Protein AF-A0A1H7FFC5-F1 (afdb_monomer)

Nearest PDB structures (foldseek):
  7dih-assembly2_B  TM=2.975E-01  e=8.188E+00  Aquifex aeolicus VF5
  8hvj-assembly1_B-2  TM=2.602E-01  e=7.047E+00  Escherichia coli K-12

Sequence (141 aa):
MVGSLLTAYPLKFIKMKALEKLTDMDKAKLLHDLFPNEIKPLLDYISRYCEDLKFNPDKHSKGWSNRAIMTFEYWQGLGEQVEETITLHYMGLLKFSGTFSAELFYGIKGAFVIQCLLRWARTECKNKKFKLAIALLYLEN

Secondary structure (DSSP, 8-state):
---------------PPPGGG--HHHHHHHHHHH-HHHHHHHHHHHHHHHHHHHH-HHHHHTT--TT-SS-HHHHHHHHHHHHHHHHHHHHHHHH-HHHHHHHHHSHHHHHHHHHHHHHHHHHT---HHHHHHHHHHHT--

Radius of gyration: 18.47 Å; Cα contacts (8 Å, |Δi|>4): 102; chains: 1; bounding box: 37×29×74 Å

Solvent-accessible surface area (backbone atoms only — not comparable to full-atom values): 8366 Å² total; per-residue (Å²): 136,85,81,80,81,80,77,78,72,81,80,76,82,75,81,76,72,57,79,94,71,54,48,67,35,53,48,45,23,50,51,35,72,76,38,54,83,54,43,56,62,48,52,58,48,46,44,54,50,32,50,48,50,71,77,39,44,70,74,64,51,76,73,62,56,95,82,49,96,62,56,66,68,60,54,51,51,42,34,53,53,50,40,51,50,45,70,76,38,41,72,47,44,57,73,32,35,67,49,34,11,60,74,47,32,48,70,74,48,18,59,56,48,49,52,48,51,56,48,40,48,73,75,68,58,80,56,64,67,60,41,49,53,48,40,69,73,68,68,75,121

Structure (mmCIF, N/CA/C/O backbone):
data_AF-A0A1H7FFC5-F1
#
_entry.id   AF-A0A1H7FFC5-F1
#
loop_
_atom_site.group_PDB
_atom_site.id
_atom_site.type_symbol
_atom_site.label_atom_id
_atom_site.label_alt_id
_atom_site.label_comp_id
_atom_site.label_asym_id
_atom_site.label_entity_id
_atom_site.label_seq_id
_atom_site.pdbx_PDB_ins_code
_atom_site.Cartn_x
_atom_site.Cartn_y
_atom_site.Cartn_z
_atom_site.occupancy
_atom_site.B_iso_or_equiv
_atom_site.auth_seq_id
_atom_site.auth_comp_id
_atom_site.auth_asym_id
_atom_site.auth_atom_id
_atom_site.pdbx_PDB_model_num
ATOM 1 N N . MET A 1 1 ? -21.684 12.538 50.527 1.00 37.16 1 MET A N 1
ATOM 2 C CA . MET A 1 1 ? -22.329 12.215 49.237 1.00 37.16 1 MET A CA 1
ATOM 3 C C . MET A 1 1 ? -21.464 12.790 48.134 1.00 37.16 1 MET A C 1
ATOM 5 O O . MET A 1 1 ? -21.327 14.002 48.058 1.00 37.16 1 MET A O 1
ATOM 9 N N . VAL A 1 2 ? -20.783 11.924 47.386 1.00 38.91 2 VAL A N 1
ATOM 10 C CA . VAL A 1 2 ? -19.803 12.299 46.358 1.00 38.91 2 VAL A CA 1
ATOM 11 C C . VAL A 1 2 ? -20.553 12.514 45.045 1.00 38.91 2 VAL A C 1
ATOM 13 O O . VAL A 1 2 ? -21.148 11.577 44.522 1.00 38.91 2 VAL A O 1
ATOM 16 N N . GLY A 1 3 ? -20.566 13.751 44.548 1.00 41.44 3 GLY A N 1
ATOM 17 C CA . GLY A 1 3 ? -21.096 14.080 43.226 1.00 41.44 3 GLY A CA 1
ATOM 18 C C . GLY A 1 3 ? -20.175 13.517 42.148 1.00 41.44 3 GLY A C 1
ATOM 19 O O . GLY A 1 3 ? -18.998 13.871 42.093 1.00 41.44 3 GLY A O 1
ATOM 20 N N . SER A 1 4 ? -20.692 12.604 41.326 1.00 46.75 4 SER A N 1
ATOM 21 C CA . SER A 1 4 ? -19.922 11.981 40.253 1.00 46.75 4 SER A CA 1
ATOM 22 C C . SER A 1 4 ? -19.618 12.997 39.155 1.00 46.75 4 SER A C 1
ATOM 24 O O . SER A 1 4 ? -20.526 13.565 38.546 1.00 46.75 4 SER A O 1
ATOM 26 N N . LEU A 1 5 ? -18.329 13.177 38.886 1.00 45.66 5 LEU A N 1
ATOM 27 C CA . LEU A 1 5 ? -17.795 13.881 37.729 1.00 45.66 5 LEU A CA 1
ATOM 28 C C . LEU A 1 5 ? -18.285 13.199 36.443 1.00 45.66 5 LEU A C 1
ATOM 30 O O . LEU A 1 5 ? -17.797 12.135 36.069 1.00 45.66 5 LEU A O 1
ATOM 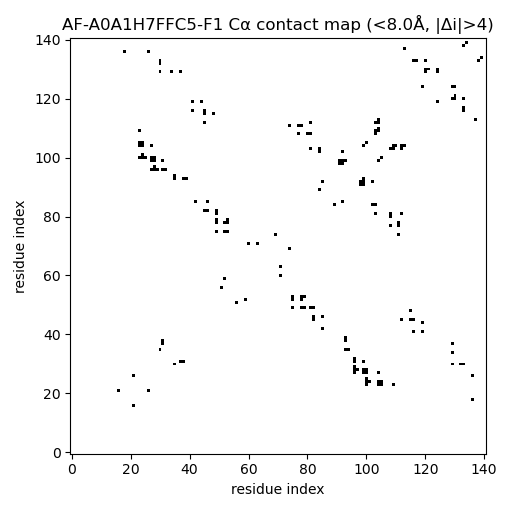34 N N . LEU A 1 6 ? -19.235 13.826 35.752 1.00 47.25 6 LEU A N 1
ATOM 35 C CA . LEU A 1 6 ? -19.487 13.563 34.339 1.00 47.25 6 LEU A CA 1
ATOM 36 C C . LEU A 1 6 ? -18.295 14.117 33.555 1.00 47.25 6 LEU A C 1
ATOM 38 O O . LEU A 1 6 ? -18.259 15.291 33.193 1.00 47.25 6 LEU A O 1
ATOM 42 N N . THR A 1 7 ? -17.288 13.283 33.312 1.00 49.00 7 THR A N 1
ATOM 43 C CA . THR A 1 7 ? -16.232 13.601 32.354 1.00 49.00 7 THR A CA 1
ATOM 44 C C . THR A 1 7 ? -16.849 13.566 30.961 1.00 49.00 7 THR A C 1
ATOM 46 O O . THR A 1 7 ? -17.067 12.499 30.388 1.00 49.00 7 THR A O 1
ATOM 49 N N . ALA A 1 8 ? -17.186 14.739 30.433 1.00 54.62 8 ALA A N 1
ATOM 50 C CA . ALA A 1 8 ? -17.591 14.905 29.050 1.00 54.62 8 ALA A CA 1
ATOM 51 C C . ALA A 1 8 ? -16.440 14.452 28.139 1.00 54.62 8 ALA A C 1
ATOM 53 O O . ALA A 1 8 ? -15.419 15.130 28.024 1.00 54.62 8 ALA A O 1
ATOM 54 N N . TYR A 1 9 ? -16.584 13.285 27.510 1.00 54.81 9 TYR A N 1
ATOM 55 C CA . TYR A 1 9 ? -15.695 12.885 26.426 1.00 54.81 9 TYR A CA 1
ATOM 56 C C . TYR A 1 9 ? -15.878 13.890 25.283 1.00 54.81 9 TYR A C 1
ATOM 58 O O . TYR A 1 9 ? -17.013 14.084 24.838 1.00 54.81 9 TYR A O 1
ATOM 66 N N . PRO A 1 10 ? -14.814 14.544 24.789 1.00 54.41 10 PRO A N 1
ATOM 67 C CA . PRO A 1 10 ? -14.943 15.424 23.643 1.00 54.41 10 PRO A CA 1
ATOM 68 C C . PRO A 1 10 ? -15.365 14.579 22.437 1.00 54.41 10 PRO A C 1
ATOM 70 O O . PRO A 1 10 ? -14.574 13.815 21.882 1.00 54.41 10 PRO A O 1
ATOM 73 N N . LEU A 1 11 ? -16.632 14.709 22.037 1.00 52.50 11 LEU A N 1
ATOM 74 C CA . LEU A 1 11 ? -17.143 14.223 20.761 1.00 52.50 11 LEU A CA 1
ATOM 75 C C . LEU A 1 11 ? -16.391 14.969 19.659 1.00 52.50 11 LEU A C 1
ATOM 77 O O . LEU A 1 11 ? -16.733 16.086 19.275 1.00 52.50 11 LEU A O 1
ATOM 81 N N . LYS A 1 12 ? -15.310 14.359 19.174 1.00 56.31 12 LYS A N 1
ATOM 82 C CA . LYS A 1 12 ? -14.582 14.839 18.007 1.00 56.31 12 LYS A CA 1
ATOM 83 C C . LYS A 1 12 ? -15.509 14.676 16.805 1.00 56.31 12 LYS A C 1
ATOM 85 O O . LYS A 1 12 ? -15.690 13.569 16.306 1.00 56.31 12 LYS A O 1
ATOM 90 N N . PHE A 1 13 ? -16.126 15.769 16.365 1.00 57.59 13 PHE A N 1
ATOM 91 C CA . PHE A 1 13 ? -16.981 15.772 15.182 1.00 57.59 13 PHE A CA 1
ATOM 92 C C . PHE A 1 13 ? -16.113 15.538 13.939 1.00 57.59 13 PHE A C 1
ATOM 94 O O . PHE A 1 13 ? -15.494 16.459 13.404 1.00 57.59 13 PHE A O 1
ATOM 101 N N . ILE A 1 14 ? -16.013 14.284 13.497 1.00 58.38 14 ILE A N 1
ATOM 102 C CA . ILE A 1 14 ? -15.376 13.944 12.226 1.00 58.38 14 ILE A CA 1
ATOM 103 C C . ILE A 1 14 ? -16.385 14.292 11.134 1.00 58.38 14 ILE A C 1
ATOM 105 O O . ILE A 1 14 ? -17.346 13.562 10.903 1.00 58.38 14 ILE A O 1
ATOM 109 N N . LYS A 1 15 ? -16.184 15.427 10.459 1.00 70.88 15 LYS A N 1
ATOM 110 C CA . LYS A 1 15 ? -16.956 15.764 9.262 1.00 70.88 15 LYS A CA 1
ATOM 111 C C . LYS A 1 15 ? -16.586 14.769 8.161 1.00 70.88 15 LYS A C 1
ATOM 113 O O . LYS A 1 15 ? -15.521 14.884 7.557 1.00 70.88 15 LYS A O 1
ATOM 118 N N . MET A 1 16 ? -17.442 13.776 7.933 1.00 79.00 16 MET A N 1
ATOM 119 C CA . MET A 1 16 ? -17.246 12.810 6.856 1.00 79.00 16 MET A CA 1
ATOM 120 C C . MET A 1 16 ? -17.339 13.512 5.499 1.00 79.00 16 MET A C 1
ATOM 122 O O . MET A 1 16 ? -18.225 14.338 5.265 1.00 79.00 16 MET A O 1
ATOM 126 N N . LYS A 1 17 ? -16.405 13.186 4.605 1.00 85.44 17 LYS A N 1
ATOM 127 C CA . LYS A 1 17 ? -16.517 13.524 3.185 1.00 85.44 17 LYS A CA 1
ATOM 128 C C . LYS A 1 17 ? -17.481 12.536 2.529 1.00 85.44 17 LYS A C 1
ATOM 130 O O . LYS A 1 17 ? -17.556 11.380 2.943 1.00 85.44 17 LYS A O 1
ATOM 135 N N . ALA A 1 18 ? -18.193 12.997 1.509 1.00 89.75 18 ALA A N 1
ATOM 136 C CA . ALA A 1 18 ? -18.939 12.104 0.633 1.00 89.75 18 ALA A CA 1
ATOM 137 C C . ALA A 1 18 ? -17.963 11.168 -0.107 1.00 89.75 18 ALA A C 1
ATOM 139 O O . ALA A 1 18 ? -16.816 11.560 -0.349 1.00 89.75 18 ALA A O 1
ATOM 140 N N . LEU A 1 19 ? -18.392 9.939 -0.413 1.00 88.69 19 LEU A N 1
ATOM 141 C CA . LEU A 1 19 ? -17.517 8.883 -0.944 1.00 88.69 19 LEU A CA 1
ATOM 142 C C . LEU A 1 19 ? -16.828 9.315 -2.244 1.00 88.69 19 LEU A C 1
ATOM 144 O O . LEU A 1 19 ? -15.623 9.130 -2.396 1.00 88.69 19 LEU A O 1
ATOM 148 N N . GLU A 1 20 ? -17.567 9.983 -3.125 1.00 88.62 20 GLU A N 1
ATOM 149 C CA . GLU A 1 20 ? -17.103 10.496 -4.414 1.00 88.62 20 GLU A CA 1
ATOM 150 C C . GLU A 1 20 ? -16.085 11.644 -4.295 1.00 88.62 20 GLU A C 1
ATOM 152 O O . GLU A 1 20 ? -15.432 12.009 -5.268 1.00 88.62 20 GLU A O 1
ATOM 157 N N . LYS A 1 21 ? -15.927 12.220 -3.097 1.00 92.38 21 LYS A N 1
ATOM 158 C CA . LYS A 1 21 ? -14.960 13.292 -2.807 1.00 92.38 21 LYS A CA 1
ATOM 159 C C . LYS A 1 21 ? -13.727 12.797 -2.050 1.00 92.38 21 LYS A C 1
ATOM 161 O O . LYS A 1 21 ? -12.891 13.617 -1.663 1.00 92.38 21 LYS A O 1
ATOM 166 N N . LEU A 1 22 ? -13.624 11.496 -1.775 1.00 94.06 22 LEU A N 1
ATOM 167 C CA . LEU A 1 22 ? -12.461 10.926 -1.104 1.00 94.06 22 LEU A CA 1
ATOM 168 C C . LEU A 1 22 ? -11.281 10.840 -2.073 1.00 94.06 22 LEU A C 1
ATOM 170 O O . LEU A 1 22 ? -11.363 10.198 -3.118 1.00 94.06 22 LEU A O 1
ATOM 174 N N . THR A 1 23 ? -10.160 11.443 -1.686 1.00 94.81 23 THR A N 1
ATOM 175 C CA . THR A 1 23 ? -8.870 11.216 -2.349 1.00 94.81 23 THR A CA 1
ATOM 176 C C . THR A 1 23 ? -8.328 9.829 -2.004 1.00 94.81 23 THR A C 1
ATOM 178 O O . THR A 1 23 ? -8.745 9.231 -1.011 1.00 94.81 23 THR A O 1
ATOM 181 N N . ASP A 1 24 ? -7.348 9.327 -2.755 1.00 95.25 24 ASP A N 1
ATOM 182 C CA . ASP A 1 24 ? -6.715 8.036 -2.441 1.00 95.25 24 ASP A CA 1
ATOM 183 C C . ASP A 1 24 ? -6.075 8.019 -1.047 1.00 95.25 24 ASP A C 1
ATOM 185 O O . ASP A 1 24 ? -6.164 7.022 -0.333 1.00 95.25 24 ASP A O 1
ATOM 189 N N . MET A 1 25 ? -5.535 9.153 -0.591 1.00 96.50 25 MET A N 1
ATOM 190 C CA . MET A 1 25 ? -5.053 9.292 0.785 1.00 96.50 25 MET A CA 1
ATOM 191 C C . MET A 1 25 ? -6.194 9.196 1.808 1.00 96.50 25 MET A C 1
ATOM 193 O O . MET A 1 25 ? -6.043 8.518 2.824 1.00 96.50 25 MET A O 1
ATOM 197 N N . ASP A 1 26 ? -7.347 9.828 1.547 1.00 96.12 26 ASP A N 1
ATOM 198 C CA . ASP A 1 26 ? -8.514 9.718 2.434 1.00 96.12 26 ASP A CA 1
ATOM 199 C C . ASP A 1 26 ? -9.010 8.262 2.513 1.00 96.12 26 ASP A C 1
ATOM 201 O O . ASP A 1 26 ? -9.289 7.757 3.602 1.00 96.12 26 ASP A O 1
ATOM 205 N N . LYS A 1 27 ? -9.079 7.572 1.367 1.00 96.31 27 LYS A N 1
ATOM 206 C CA . LYS A 1 27 ? -9.491 6.163 1.266 1.00 96.31 27 LYS A CA 1
ATOM 207 C C . LYS A 1 27 ? -8.516 5.233 1.992 1.00 96.31 27 LYS A C 1
ATOM 209 O O . LYS A 1 27 ? -8.944 4.357 2.741 1.00 96.31 27 LYS A O 1
ATOM 214 N N . ALA A 1 28 ? -7.211 5.426 1.806 1.00 97.44 28 ALA A N 1
ATOM 215 C CA . ALA A 1 28 ? -6.168 4.650 2.472 1.00 97.44 28 ALA A CA 1
ATOM 216 C C . ALA A 1 28 ? -6.181 4.844 3.991 1.00 97.44 28 ALA A C 1
ATOM 218 O O . ALA A 1 28 ? -6.101 3.870 4.742 1.00 97.44 28 ALA A O 1
ATOM 219 N N . LYS A 1 29 ? -6.344 6.092 4.445 1.00 97.00 29 LYS A N 1
ATOM 220 C CA . LYS A 1 29 ? -6.493 6.408 5.866 1.00 97.00 29 LYS A CA 1
ATOM 221 C C . LYS A 1 29 ? -7.709 5.694 6.460 1.00 97.00 29 LYS A C 1
ATOM 223 O O . LYS A 1 29 ? -7.589 5.062 7.505 1.00 97.00 29 LYS A O 1
ATOM 228 N N . LEU A 1 30 ? -8.848 5.742 5.765 1.00 96.25 30 LEU A N 1
ATOM 229 C CA . LEU A 1 30 ? -10.078 5.078 6.193 1.00 96.25 30 LEU A CA 1
ATOM 230 C C . LEU A 1 30 ? -9.913 3.553 6.288 1.00 96.25 30 LEU A C 1
ATOM 232 O O . LEU A 1 30 ? -10.354 2.959 7.267 1.00 96.25 30 LEU A O 1
ATOM 236 N N . LEU A 1 31 ? -9.255 2.914 5.313 1.00 97.19 31 LEU A N 1
ATOM 237 C CA . LEU A 1 31 ? -8.964 1.475 5.371 1.00 97.19 31 LEU A CA 1
ATOM 238 C C . LEU A 1 31 ? -8.104 1.103 6.580 1.00 97.19 31 LEU A C 1
ATOM 240 O O . LEU A 1 31 ? -8.382 0.097 7.231 1.00 97.19 31 LEU A O 1
ATOM 244 N N . HIS A 1 32 ? -7.086 1.911 6.881 1.00 98.19 32 HIS A N 1
ATOM 245 C CA . HIS A 1 32 ? -6.220 1.709 8.041 1.00 98.19 32 HIS A CA 1
ATOM 246 C C . HIS A 1 32 ? -6.988 1.827 9.354 1.00 98.19 32 HIS A C 1
ATOM 248 O O . HIS A 1 32 ? -6.966 0.894 10.154 1.00 98.19 32 HIS A O 1
ATOM 254 N N . ASP A 1 33 ? -7.748 2.910 9.525 1.00 96.62 33 ASP A N 1
ATOM 255 C CA . ASP A 1 33 ? -8.524 3.151 10.744 1.00 96.62 33 ASP A CA 1
ATOM 256 C C . ASP A 1 33 ? -9.591 2.058 10.979 1.00 96.62 33 ASP A C 1
ATOM 258 O O . ASP A 1 33 ? -9.840 1.666 12.120 1.00 96.62 33 ASP A O 1
ATOM 262 N N . LEU A 1 34 ? -10.215 1.538 9.913 1.00 96.88 34 LEU A N 1
ATOM 263 C CA . LEU A 1 34 ? -11.249 0.500 10.010 1.00 96.88 34 LEU A CA 1
ATOM 264 C C . LEU A 1 34 ? -10.687 -0.912 10.225 1.00 96.88 34 LEU A C 1
ATOM 266 O O . LEU A 1 34 ? -11.363 -1.757 10.819 1.00 96.88 34 LEU A O 1
ATOM 270 N N . PHE A 1 35 ? -9.484 -1.195 9.722 1.00 97.88 35 PHE A N 1
ATOM 271 C CA . PHE A 1 35 ? -8.919 -2.545 9.694 1.00 97.88 35 PHE A CA 1
ATOM 272 C C . PHE A 1 35 ? -7.423 -2.571 10.046 1.00 97.88 35 PHE A C 1
ATOM 274 O O . PHE A 1 35 ? -6.614 -3.094 9.275 1.00 97.88 35 PHE A O 1
ATOM 281 N N . PRO A 1 36 ? -7.028 -2.091 11.237 1.00 97.12 36 PRO A N 1
ATOM 282 C CA . PRO A 1 36 ? -5.616 -1.983 11.614 1.00 97.12 36 PRO A CA 1
ATOM 283 C C . PRO A 1 36 ? -4.882 -3.336 11.602 1.00 97.12 36 PRO A C 1
ATOM 285 O O . PRO A 1 36 ? -3.699 -3.406 11.275 1.00 97.12 36 PRO A O 1
ATOM 288 N N . ASN A 1 37 ? -5.590 -4.437 11.877 1.00 97.69 37 ASN A N 1
ATOM 289 C CA . ASN A 1 37 ? -5.021 -5.791 11.867 1.00 97.69 37 ASN A CA 1
ATOM 290 C C . ASN A 1 37 ? -4.630 -6.285 10.462 1.00 97.69 37 ASN A C 1
ATOM 292 O O . ASN A 1 37 ? -3.821 -7.201 10.345 1.00 97.69 37 ASN A O 1
ATOM 296 N N . GLU A 1 38 ? -5.187 -5.692 9.403 1.00 98.19 38 GLU A N 1
ATOM 297 C CA . GLU A 1 38 ? -4.878 -6.048 8.012 1.00 98.19 38 GLU A CA 1
ATOM 298 C C . GLU A 1 38 ? -3.662 -5.281 7.476 1.00 98.19 38 GLU A C 1
ATOM 300 O O . GLU A 1 38 ? -3.107 -5.651 6.442 1.00 98.19 38 GLU A O 1
ATOM 305 N N . ILE A 1 39 ? -3.196 -4.251 8.191 1.00 98.25 39 ILE A N 1
ATOM 306 C CA . ILE A 1 39 ? -2.097 -3.397 7.732 1.00 98.25 39 ILE A CA 1
ATOM 307 C C . ILE A 1 39 ? -0.766 -4.131 7.764 1.00 98.25 39 ILE A C 1
ATOM 309 O O . ILE 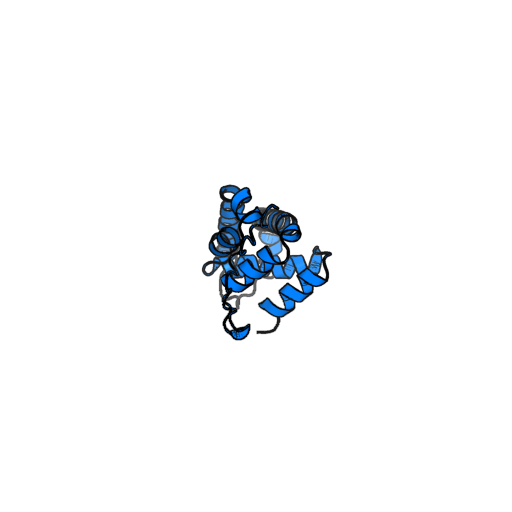A 1 39 ? -0.031 -4.074 6.784 1.00 98.25 39 ILE A O 1
ATOM 313 N N . LYS A 1 40 ? -0.468 -4.886 8.829 1.00 98.44 40 LYS A N 1
ATOM 314 C CA . LYS A 1 40 ? 0.774 -5.669 8.873 1.00 98.44 40 LYS A CA 1
ATOM 315 C C . LYS A 1 40 ? 0.841 -6.699 7.728 1.00 98.44 40 LYS A C 1
ATOM 317 O O . LYS A 1 40 ? 1.809 -6.651 6.975 1.00 98.44 40 LYS A O 1
ATOM 322 N N . PRO A 1 41 ? -0.168 -7.576 7.525 1.00 98.38 41 PRO A N 1
ATOM 323 C CA . PRO A 1 41 ? -0.156 -8.517 6.403 1.00 98.38 41 PRO A CA 1
ATOM 324 C C . PRO A 1 41 ? -0.075 -7.848 5.026 1.00 98.38 41 PRO A C 1
ATOM 326 O O . PRO A 1 41 ? 0.574 -8.388 4.132 1.00 98.38 41 PRO A O 1
ATOM 329 N N . LEU A 1 42 ? -0.717 -6.688 4.850 1.00 98.50 42 LEU A N 1
ATOM 330 C CA . LEU A 1 42 ? -0.641 -5.912 3.615 1.00 98.50 42 LEU A CA 1
ATOM 331 C C . LEU A 1 42 ? 0.776 -5.383 3.362 1.00 98.50 42 LEU A C 1
ATOM 333 O O . LEU A 1 42 ? 1.281 -5.543 2.256 1.00 98.50 42 LEU A O 1
ATOM 337 N N . LEU A 1 43 ? 1.419 -4.773 4.362 1.00 98.56 43 LEU A N 1
ATOM 338 C CA . LEU A 1 43 ? 2.792 -4.272 4.231 1.00 98.56 43 LEU A CA 1
ATOM 339 C C . LEU A 1 43 ? 3.764 -5.417 3.928 1.00 98.56 43 LEU A C 1
ATOM 341 O O . L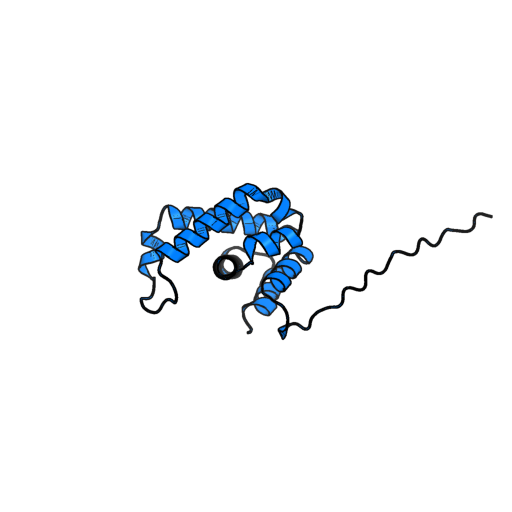EU A 1 43 ? 4.534 -5.315 2.979 1.00 98.56 43 LEU A O 1
ATOM 345 N N . ASP A 1 44 ? 3.648 -6.540 4.648 1.00 98.38 44 ASP A N 1
ATOM 346 C CA . ASP A 1 44 ? 4.458 -7.738 4.392 1.00 98.38 44 ASP A CA 1
ATOM 347 C C . ASP A 1 44 ? 4.274 -8.244 2.947 1.00 98.38 44 ASP A C 1
ATOM 349 O O . ASP A 1 44 ? 5.222 -8.698 2.309 1.00 98.38 44 ASP A O 1
ATOM 353 N N . TYR A 1 45 ? 3.045 -8.197 2.423 1.00 98.56 45 TYR A N 1
ATOM 354 C CA . TYR A 1 45 ? 2.759 -8.570 1.040 1.00 98.56 45 TYR A CA 1
ATOM 355 C C . TYR A 1 45 ? 3.383 -7.597 0.034 1.00 98.56 45 TYR A C 1
ATOM 357 O O . TYR A 1 45 ? 3.974 -8.044 -0.949 1.00 98.56 45 TYR A O 1
ATOM 365 N N . ILE A 1 46 ? 3.251 -6.285 0.263 1.00 98.44 46 ILE A N 1
ATOM 366 C CA . ILE A 1 46 ? 3.81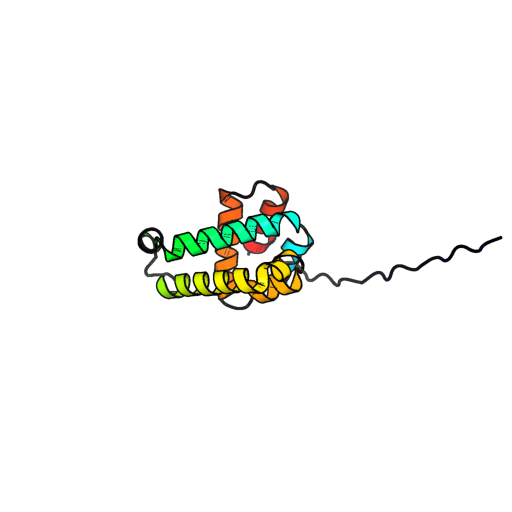3 -5.266 -0.630 1.00 98.44 46 ILE A CA 1
ATOM 367 C C . ILE A 1 46 ? 5.330 -5.440 -0.714 1.00 98.44 46 ILE A C 1
ATOM 369 O O . ILE A 1 46 ? 5.852 -5.480 -1.823 1.00 98.44 46 ILE A O 1
ATOM 373 N N . SER A 1 47 ? 6.012 -5.653 0.414 1.00 98.44 47 SER A N 1
ATOM 374 C CA . SER A 1 47 ? 7.461 -5.870 0.418 1.00 98.44 47 SER A CA 1
ATOM 375 C C . SER A 1 47 ? 7.884 -7.111 -0.357 1.00 98.44 47 SER A C 1
ATOM 377 O O . SER A 1 47 ? 8.740 -7.023 -1.236 1.00 98.44 47 SER A O 1
ATOM 379 N N . ARG A 1 48 ? 7.206 -8.251 -0.151 1.00 98.06 48 ARG A N 1
ATOM 380 C CA . ARG A 1 48 ? 7.454 -9.460 -0.962 1.00 98.06 48 ARG A CA 1
ATOM 381 C C . ARG A 1 48 ? 7.219 -9.217 -2.451 1.00 98.06 48 ARG A C 1
ATOM 383 O O . ARG A 1 48 ? 7.933 -9.760 -3.289 1.00 98.06 48 ARG A O 1
ATOM 390 N N . TYR A 1 49 ? 6.196 -8.436 -2.792 1.00 97.56 49 TYR A N 1
ATOM 391 C CA . TYR A 1 49 ? 5.901 -8.117 -4.182 1.00 97.56 49 TYR A CA 1
ATOM 392 C C . TYR A 1 49 ? 6.973 -7.215 -4.803 1.00 97.56 49 TYR A C 1
ATOM 394 O O . TYR A 1 49 ? 7.388 -7.473 -5.930 1.00 97.56 49 TYR A O 1
ATOM 402 N N . CYS A 1 50 ? 7.444 -6.197 -4.081 1.00 97.75 50 CYS A N 1
ATOM 403 C CA . CYS A 1 50 ? 8.545 -5.342 -4.521 1.00 97.75 50 CYS A CA 1
ATOM 404 C C . CYS A 1 50 ? 9.844 -6.141 -4.698 1.00 97.75 50 CYS A C 1
ATOM 406 O O . CYS A 1 50 ? 10.549 -5.951 -5.688 1.00 97.75 50 CYS A O 1
ATOM 408 N N . GLU A 1 51 ? 10.126 -7.083 -3.797 1.00 97.31 51 GLU A N 1
ATOM 409 C CA . GLU A 1 51 ? 11.264 -7.996 -3.908 1.00 97.31 51 GLU A CA 1
ATOM 410 C C . GLU A 1 51 ? 11.159 -8.887 -5.161 1.00 97.31 51 GLU A C 1
ATOM 412 O O . GLU A 1 51 ? 12.089 -8.935 -5.967 1.00 97.31 51 GLU A O 1
ATOM 417 N N . ASP A 1 52 ? 10.003 -9.522 -5.399 1.00 96.31 52 ASP A N 1
ATOM 418 C CA . ASP A 1 52 ? 9.762 -10.321 -6.612 1.00 96.31 52 ASP A CA 1
ATOM 419 C C . ASP A 1 52 ? 9.838 -9.4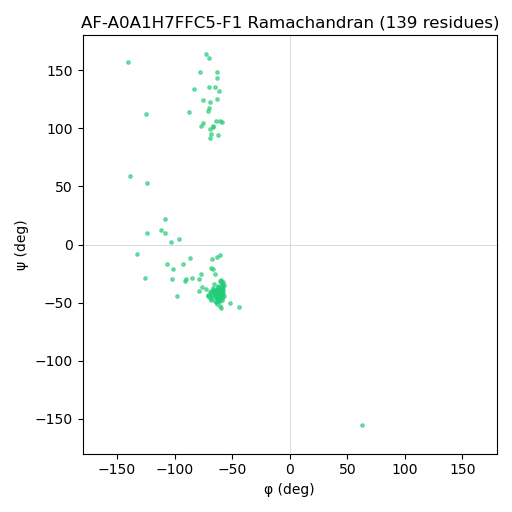68 -7.887 1.00 96.31 52 ASP A C 1
ATOM 421 O O . ASP A 1 52 ? 10.325 -9.937 -8.913 1.00 96.31 52 ASP A O 1
ATOM 425 N N . LEU A 1 53 ? 9.380 -8.215 -7.839 1.00 94.94 53 LEU A N 1
ATOM 426 C CA . LEU A 1 53 ? 9.464 -7.282 -8.963 1.00 94.94 53 LEU A CA 1
ATOM 427 C C . LEU A 1 53 ? 10.918 -6.930 -9.300 1.00 94.94 53 LEU A C 1
ATOM 429 O O . LEU A 1 53 ? 11.272 -6.881 -10.476 1.00 94.94 53 LEU A O 1
ATOM 433 N N . LYS A 1 54 ? 11.755 -6.734 -8.276 1.00 94.69 54 LYS A N 1
ATOM 434 C CA . LYS A 1 54 ? 13.177 -6.404 -8.413 1.00 94.69 54 LYS A CA 1
ATOM 435 C C . LYS A 1 54 ? 14.010 -7.580 -8.918 1.00 94.69 54 LYS A C 1
ATOM 437 O O . LYS A 1 54 ? 14.870 -7.392 -9.775 1.00 94.69 54 LYS A O 1
ATOM 442 N N . PHE A 1 55 ? 13.784 -8.779 -8.381 1.00 95.88 55 PHE A N 1
ATOM 443 C CA . PHE A 1 55 ? 14.619 -9.947 -8.680 1.00 95.88 55 PHE A CA 1
ATOM 444 C C . PHE A 1 55 ? 14.104 -10.806 -9.837 1.00 95.88 55 PHE A C 1
ATOM 446 O O . PHE A 1 55 ? 14.881 -11.571 -10.403 1.00 95.88 55 PHE A O 1
ATOM 453 N N . ASN A 1 56 ? 12.838 -10.657 -10.237 1.00 94.19 56 ASN A N 1
ATOM 454 C CA . ASN A 1 56 ? 12.261 -11.369 -11.380 1.00 94.19 56 ASN A CA 1
ATOM 455 C C . ASN A 1 56 ? 11.658 -10.407 -12.426 1.00 94.19 56 ASN A C 1
ATOM 457 O O . ASN A 1 56 ? 10.502 -10.593 -12.819 1.00 94.19 56 ASN A O 1
ATOM 461 N N . PRO A 1 57 ? 12.396 -9.396 -12.927 1.00 91.50 57 PRO A N 1
ATOM 462 C CA . PRO A 1 57 ? 11.839 -8.376 -13.818 1.00 91.50 57 PRO A CA 1
ATOM 463 C C . PRO A 1 57 ? 11.257 -8.977 -15.105 1.00 91.50 57 PRO A C 1
ATOM 465 O O . PRO A 1 57 ? 10.157 -8.608 -15.506 1.00 91.50 57 PRO A O 1
ATOM 468 N N . ASP A 1 58 ? 11.909 -9.990 -15.687 1.00 91.44 58 ASP A N 1
ATOM 469 C CA . ASP A 1 58 ? 11.440 -10.681 -16.900 1.00 91.44 58 ASP A CA 1
ATOM 470 C C . ASP A 1 58 ? 10.061 -11.331 -16.737 1.00 91.44 58 ASP A C 1
ATOM 472 O O . ASP A 1 58 ? 9.284 -11.427 -17.688 1.00 91.44 58 ASP A O 1
ATOM 476 N N . LYS A 1 59 ? 9.735 -11.803 -15.529 1.00 91.94 59 LYS A N 1
ATOM 477 C CA . LYS A 1 59 ? 8.425 -12.394 -15.225 1.00 91.94 59 LYS A CA 1
ATOM 478 C C . LYS A 1 59 ? 7.324 -11.339 -15.304 1.00 91.94 59 LYS A C 1
ATOM 480 O O . LYS A 1 59 ? 6.222 -11.648 -15.752 1.00 91.94 59 LYS A O 1
ATOM 485 N N . HIS A 1 60 ? 7.617 -10.114 -14.873 1.00 89.19 60 HIS A N 1
ATOM 486 C CA . HIS A 1 60 ? 6.644 -9.023 -14.810 1.00 89.19 60 HIS A CA 1
ATOM 487 C C . HIS A 1 60 ? 6.603 -8.193 -16.098 1.00 89.19 60 HIS A C 1
ATOM 489 O O . HIS A 1 60 ? 5.534 -7.711 -16.473 1.00 89.19 60 HIS A O 1
ATOM 495 N N . SER A 1 61 ? 7.720 -8.087 -16.819 1.00 89.81 61 SER A N 1
ATOM 496 C CA . SER A 1 61 ? 7.810 -7.351 -18.083 1.00 89.81 61 SER A CA 1
ATOM 497 C C . SER A 1 61 ? 7.197 -8.111 -19.267 1.00 89.81 61 SER A C 1
ATOM 499 O O . SER A 1 61 ? 6.687 -7.482 -20.192 1.00 89.81 61 SER A O 1
ATOM 501 N N . LYS A 1 62 ? 7.135 -9.455 -19.222 1.00 84.81 62 LYS A N 1
ATOM 502 C CA . LYS A 1 62 ? 6.589 -10.323 -20.295 1.00 84.81 62 LYS A CA 1
ATOM 503 C C . LYS A 1 62 ? 5.113 -10.103 -20.660 1.00 84.81 62 LYS A C 1
ATOM 505 O O . LYS A 1 62 ? 4.646 -10.660 -21.649 1.00 84.81 62 LYS A O 1
ATOM 510 N N . GLY A 1 63 ? 4.381 -9.297 -19.898 1.00 81.25 63 GLY A N 1
ATOM 511 C CA . GLY A 1 63 ? 3.014 -8.870 -20.212 1.00 81.25 63 GLY A CA 1
ATOM 512 C C . GLY A 1 63 ? 2.843 -7.353 -20.256 1.00 81.25 63 GLY A C 1
ATOM 513 O O . GLY A 1 63 ? 1.707 -6.875 -20.278 1.00 81.25 63 GLY A O 1
ATOM 514 N N . TRP A 1 64 ? 3.940 -6.590 -20.222 1.00 89.38 64 TRP A N 1
ATOM 515 C CA . TRP A 1 64 ? 3.868 -5.138 -20.179 1.00 89.38 64 TRP A CA 1
ATOM 516 C C . TRP A 1 64 ? 3.400 -4.597 -21.526 1.00 89.38 64 TRP A C 1
ATOM 518 O O . TRP A 1 64 ? 4.041 -4.769 -22.560 1.00 89.38 64 TRP A O 1
ATOM 528 N N . SER A 1 65 ? 2.225 -3.977 -21.521 1.00 85.31 65 SER A N 1
ATOM 529 C CA . SER A 1 65 ? 1.604 -3.467 -22.737 1.00 85.31 65 SER A CA 1
ATOM 530 C C . SER A 1 65 ? 2.372 -2.259 -23.268 1.00 85.31 65 SER A C 1
ATOM 532 O O . SER A 1 65 ? 2.606 -1.305 -22.533 1.00 85.31 65 SER A O 1
ATOM 534 N N . ASN A 1 66 ? 2.615 -2.215 -24.580 1.00 77.75 66 ASN A N 1
ATOM 535 C CA . ASN A 1 66 ? 3.126 -1.015 -25.261 1.00 77.75 66 ASN A CA 1
ATOM 536 C C . ASN A 1 66 ? 2.157 0.184 -25.183 1.00 77.75 66 ASN A C 1
ATOM 538 O O . ASN A 1 66 ? 2.519 1.296 -25.546 1.00 77.75 66 ASN A O 1
ATOM 542 N N . ARG A 1 67 ? 0.912 -0.039 -24.732 1.00 80.62 67 ARG A N 1
ATOM 543 C CA . ARG A 1 67 ? -0.090 1.007 -24.456 1.00 80.62 67 ARG A CA 1
ATOM 544 C C . ARG A 1 67 ? -0.141 1.413 -22.979 1.00 80.62 67 ARG A C 1
ATOM 546 O O . ARG A 1 67 ? -1.045 2.147 -22.590 1.00 80.62 67 ARG A O 1
ATOM 553 N N . ALA A 1 68 ? 0.754 0.890 -22.141 1.00 83.44 68 ALA A N 1
ATOM 554 C CA . ALA A 1 68 ? 0.846 1.305 -20.750 1.00 83.44 68 ALA A CA 1
ATOM 555 C C . ALA A 1 68 ? 1.232 2.789 -20.667 1.00 83.44 68 ALA A C 1
ATOM 557 O O . ALA A 1 68 ? 2.028 3.285 -21.458 1.00 83.44 68 ALA A O 1
ATOM 558 N N . ILE A 1 69 ? 0.670 3.490 -19.681 1.00 87.00 69 ILE A N 1
ATOM 559 C CA . ILE A 1 69 ? 0.908 4.927 -19.463 1.00 87.00 69 ILE A CA 1
ATOM 560 C C . ILE A 1 69 ? 2.364 5.195 -19.038 1.00 87.00 69 ILE A C 1
ATOM 562 O O . ILE A 1 69 ? 2.864 6.305 -19.191 1.00 87.00 69 ILE A O 1
ATOM 566 N N . MET A 1 70 ? 3.055 4.179 -18.517 1.00 90.81 70 MET A N 1
ATOM 567 C CA . MET A 1 70 ? 4.449 4.262 -18.093 1.00 90.81 70 MET A CA 1
ATOM 568 C C . MET A 1 70 ? 5.222 2.998 -18.459 1.00 90.81 70 MET A C 1
ATOM 570 O O . MET A 1 70 ? 4.639 1.922 -18.639 1.00 90.81 70 MET A O 1
ATOM 574 N N . THR A 1 71 ? 6.543 3.140 -18.564 1.00 93.75 71 THR A N 1
ATOM 575 C CA . THR A 1 71 ? 7.433 2.015 -18.851 1.00 93.75 71 THR A CA 1
ATOM 576 C C . THR A 1 71 ? 7.513 1.067 -17.657 1.00 93.75 71 THR A C 1
ATOM 578 O O . THR A 1 71 ? 7.180 1.430 -16.523 1.00 93.75 71 THR A O 1
ATOM 581 N N . PHE A 1 72 ? 7.950 -0.162 -17.919 1.00 93.81 72 PHE A N 1
ATOM 582 C CA . PHE A 1 72 ? 8.138 -1.151 -16.867 1.00 93.81 72 PHE A CA 1
ATOM 583 C C . PHE A 1 72 ? 9.219 -0.710 -15.873 1.00 93.81 72 PHE A C 1
ATOM 585 O O . PHE A 1 72 ? 9.040 -0.847 -14.670 1.00 93.81 72 PHE A O 1
ATOM 592 N N . GLU A 1 73 ? 10.299 -0.100 -16.358 1.00 94.50 73 GLU A N 1
ATOM 593 C CA . GLU A 1 73 ? 11.416 0.382 -15.541 1.00 94.50 73 GLU A CA 1
ATOM 594 C C . GLU A 1 73 ? 10.959 1.487 -14.588 1.00 94.50 73 GLU A C 1
ATOM 596 O O . GLU A 1 73 ? 11.318 1.487 -13.412 1.00 94.50 73 GLU A O 1
ATOM 601 N N . TYR A 1 74 ? 10.106 2.400 -15.065 1.00 95.19 74 TYR A N 1
ATOM 602 C CA . TYR A 1 74 ? 9.514 3.419 -14.205 1.00 95.19 74 TYR A CA 1
ATOM 603 C C . TYR A 1 74 ? 8.630 2.786 -13.122 1.00 95.19 74 TYR A C 1
ATOM 605 O O . TYR A 1 74 ? 8.724 3.150 -11.951 1.00 95.19 74 TYR A O 1
ATOM 613 N N . TRP A 1 75 ? 7.806 1.800 -13.492 1.00 95.44 75 TRP A N 1
ATOM 614 C CA . TRP A 1 75 ? 6.971 1.066 -12.540 1.00 95.44 75 TRP A CA 1
ATOM 615 C C . TRP A 1 75 ? 7.792 0.302 -11.497 1.00 95.44 75 TRP A C 1
ATOM 617 O O . TRP A 1 75 ? 7.458 0.316 -10.313 1.00 95.44 75 TRP A O 1
ATOM 627 N N . GLN A 1 76 ? 8.885 -0.329 -11.918 1.00 95.56 76 GLN A N 1
ATOM 628 C CA . GLN A 1 76 ? 9.828 -0.994 -11.028 1.00 95.56 76 GLN A CA 1
ATOM 629 C C . GLN A 1 76 ? 10.474 0.007 -10.060 1.00 95.56 76 GLN A C 1
ATOM 631 O O . GLN A 1 76 ? 10.515 -0.259 -8.861 1.00 95.56 76 GLN A O 1
ATOM 636 N N . GLY A 1 77 ? 10.873 1.189 -10.543 1.00 96.75 77 GLY A N 1
ATOM 637 C CA . GLY A 1 77 ? 11.393 2.269 -9.700 1.00 96.75 77 GLY A CA 1
ATOM 638 C C . GLY A 1 77 ? 10.389 2.773 -8.654 1.00 96.75 77 GLY A C 1
ATOM 639 O O . GLY A 1 77 ? 10.786 3.143 -7.549 1.00 96.75 77 GLY A O 1
ATOM 640 N N . LEU A 1 78 ? 9.080 2.743 -8.941 1.00 97.44 78 LEU A N 1
ATOM 641 C CA . LEU A 1 78 ? 8.055 3.006 -7.919 1.00 97.44 78 LEU A CA 1
ATOM 642 C C . LEU A 1 78 ? 8.034 1.913 -6.845 1.00 97.44 78 LEU A C 1
ATOM 644 O O . LEU A 1 78 ? 7.895 2.232 -5.666 1.00 97.44 78 LEU A O 1
ATOM 648 N N . GLY A 1 79 ? 8.201 0.646 -7.23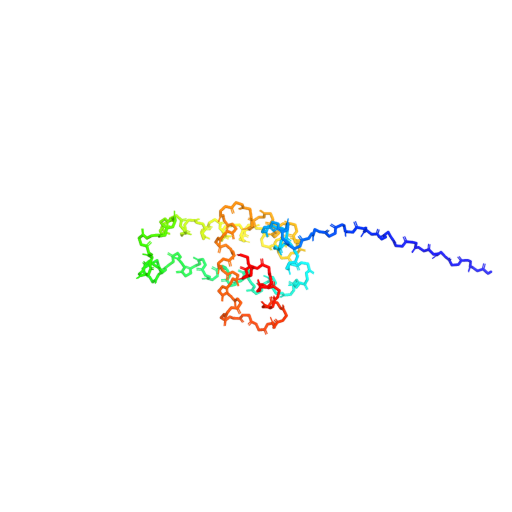2 1.00 97.69 79 GLY A N 1
ATOM 649 C CA . GLY A 1 79 ? 8.306 -0.469 -6.291 1.00 97.69 79 GLY A CA 1
ATOM 650 C C . GLY A 1 79 ? 9.493 -0.327 -5.339 1.00 97.69 79 GLY A C 1
ATOM 651 O O . GLY A 1 79 ? 9.339 -0.526 -4.137 1.00 97.69 79 GLY A O 1
ATOM 652 N N . GLU A 1 80 ? 10.648 0.101 -5.850 1.00 97.75 80 GLU A N 1
ATOM 653 C CA . GLU A 1 80 ? 11.837 0.372 -5.032 1.00 97.75 80 GLU A CA 1
ATOM 654 C C . GLU A 1 80 ? 11.595 1.508 -4.026 1.00 97.75 80 GLU A C 1
ATOM 656 O O . GLU A 1 80 ? 11.877 1.345 -2.841 1.00 97.75 80 GLU A O 1
ATOM 661 N N . GLN A 1 81 ? 10.978 2.615 -4.457 1.00 97.88 81 GLN A N 1
ATOM 662 C CA . GLN A 1 81 ? 10.615 3.725 -3.563 1.00 97.88 81 GLN A CA 1
ATOM 663 C C . GLN A 1 81 ? 9.602 3.310 -2.490 1.00 97.88 81 GLN A C 1
ATOM 665 O O . GLN A 1 81 ? 9.672 3.769 -1.347 1.00 97.88 81 GLN A O 1
ATOM 670 N N . VAL A 1 82 ? 8.620 2.476 -2.848 1.00 98.38 82 VAL A N 1
ATOM 671 C CA . VAL A 1 82 ? 7.647 1.938 -1.889 1.00 98.38 82 VAL A CA 1
ATOM 672 C C . VAL A 1 82 ? 8.346 1.054 -0.868 1.00 98.38 82 VAL A C 1
ATOM 674 O O . VAL A 1 82 ? 8.088 1.210 0.322 1.00 98.38 82 VAL A O 1
ATOM 677 N N . GLU A 1 83 ? 9.250 0.180 -1.302 1.00 98.25 83 GLU A N 1
ATOM 678 C CA . GLU A 1 83 ? 9.965 -0.714 -0.394 1.00 98.25 83 GLU A CA 1
ATOM 679 C C . GLU A 1 83 ? 10.897 0.038 0.558 1.00 98.25 83 GLU A C 1
ATOM 681 O O . GLU A 1 8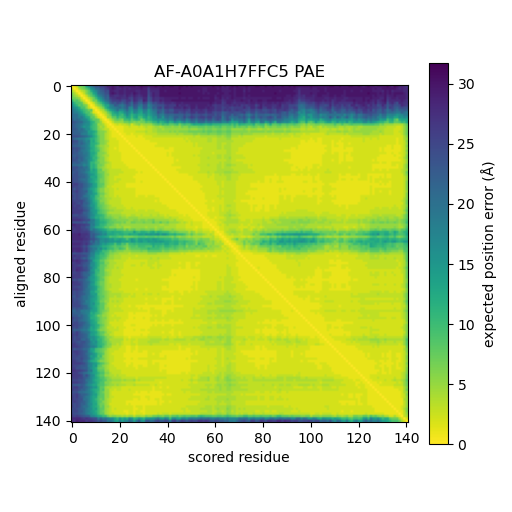3 ? 10.928 -0.243 1.758 1.00 98.25 83 GLU A O 1
ATOM 686 N N . GLU A 1 84 ? 11.593 1.058 0.059 1.00 98.12 84 GLU A N 1
ATOM 687 C CA . GLU A 1 84 ? 12.381 1.964 0.893 1.00 98.12 84 GLU A CA 1
ATOM 688 C C . GLU A 1 84 ? 11.490 2.688 1.915 1.00 98.12 84 GLU A C 1
ATOM 690 O O . GLU A 1 84 ? 11.801 2.709 3.107 1.00 98.12 84 GLU A O 1
ATOM 695 N N . THR A 1 85 ? 10.332 3.201 1.480 1.00 98.12 85 THR A N 1
ATOM 696 C CA . THR A 1 85 ? 9.354 3.852 2.370 1.00 98.12 85 THR A CA 1
ATOM 697 C C . THR A 1 85 ? 8.881 2.890 3.467 1.00 98.12 85 THR A C 1
ATOM 699 O O . THR A 1 85 ? 8.817 3.267 4.640 1.00 98.12 85 THR A O 1
ATOM 702 N N . ILE A 1 86 ? 8.555 1.642 3.111 1.00 98.44 86 ILE A N 1
ATOM 703 C CA . ILE A 1 86 ? 8.122 0.621 4.072 1.00 98.44 86 ILE A CA 1
ATOM 704 C C . ILE A 1 86 ? 9.242 0.314 5.057 1.00 98.44 86 ILE A C 1
ATOM 706 O O . ILE A 1 86 ? 8.993 0.308 6.260 1.00 98.44 86 ILE A O 1
ATOM 710 N N . THR A 1 87 ? 10.467 0.131 4.573 1.00 97.81 87 THR A N 1
ATOM 711 C CA . THR A 1 87 ? 11.630 -0.186 5.407 1.00 97.81 87 THR A CA 1
ATOM 712 C C . THR A 1 87 ? 11.921 0.922 6.418 1.00 97.81 87 THR A C 1
ATOM 714 O O . THR A 1 87 ? 12.083 0.649 7.607 1.00 97.81 87 THR A O 1
ATOM 717 N N . LEU A 1 88 ? 11.946 2.182 5.973 1.00 97.88 88 LEU A N 1
ATOM 718 C CA . LEU A 1 88 ? 12.286 3.323 6.826 1.00 97.88 88 LEU A CA 1
ATOM 719 C C . LEU A 1 88 ? 11.173 3.671 7.820 1.00 97.88 88 LEU A C 1
ATOM 721 O O . LEU A 1 88 ? 11.452 4.035 8.963 1.00 97.88 88 LEU A O 1
ATOM 725 N N . HIS A 1 89 ? 9.907 3.566 7.407 1.00 97.44 89 HIS A N 1
ATOM 726 C CA . HIS A 1 89 ? 8.765 4.069 8.178 1.00 97.44 89 HIS A CA 1
ATOM 727 C C . HIS A 1 89 ? 7.852 2.965 8.733 1.00 97.44 89 HIS A C 1
ATOM 729 O O . HIS A 1 89 ? 6.770 3.277 9.235 1.00 97.44 89 HIS A O 1
ATOM 735 N N . TYR A 1 90 ? 8.274 1.693 8.710 1.00 97.56 90 TYR A N 1
ATOM 736 C CA . TYR A 1 90 ? 7.438 0.518 9.005 1.00 97.56 90 TYR A CA 1
ATOM 737 C C . TYR A 1 90 ? 6.532 0.675 10.235 1.00 97.56 90 TYR A C 1
ATOM 739 O O . TYR A 1 90 ? 5.312 0.524 10.155 1.00 97.56 90 TYR A O 1
ATOM 747 N N . MET A 1 91 ? 7.109 1.035 11.387 1.00 97.69 91 MET A N 1
ATOM 748 C CA . MET A 1 91 ? 6.351 1.182 12.636 1.00 97.69 91 MET A CA 1
ATOM 749 C C . MET A 1 91 ? 5.336 2.331 12.578 1.00 97.69 91 MET A C 1
ATOM 751 O O . MET A 1 91 ? 4.257 2.232 13.165 1.00 97.69 91 MET A O 1
ATOM 755 N N . GLY A 1 92 ? 5.663 3.408 11.860 1.00 97.88 92 GLY A N 1
ATOM 756 C CA . GLY A 1 92 ? 4.762 4.534 11.634 1.00 97.88 92 GLY A CA 1
ATOM 757 C C . GLY A 1 92 ? 3.597 4.155 10.723 1.00 97.88 92 GLY A C 1
ATOM 758 O O . GLY A 1 92 ? 2.448 4.421 11.066 1.00 97.88 92 GLY A O 1
ATOM 759 N N . LEU A 1 93 ? 3.886 3.459 9.621 1.00 98.19 93 LEU A N 1
ATOM 760 C CA . LEU A 1 93 ? 2.885 2.925 8.693 1.00 98.19 93 LEU A CA 1
ATOM 761 C C . LEU A 1 93 ? 1.932 1.951 9.394 1.00 98.19 93 LEU A C 1
ATOM 763 O O . LEU A 1 93 ? 0.722 1.995 9.185 1.00 98.19 93 LEU A O 1
ATOM 767 N N . LEU A 1 94 ? 2.464 1.097 10.269 1.00 97.69 94 LEU A N 1
ATOM 768 C CA . LEU A 1 94 ? 1.664 0.136 11.016 1.00 97.69 94 LEU A CA 1
ATOM 769 C C . LEU A 1 94 ? 0.736 0.824 12.026 1.00 97.69 94 LEU A C 1
ATOM 771 O O . LEU A 1 94 ? -0.430 0.457 12.142 1.00 97.69 94 LEU A O 1
ATOM 775 N N . LYS A 1 95 ? 1.238 1.825 12.756 1.00 96.81 95 LYS A N 1
ATOM 776 C CA . LYS A 1 95 ? 0.526 2.409 13.901 1.00 96.81 95 LYS A CA 1
ATOM 777 C C . LYS A 1 95 ? -0.371 3.592 13.545 1.00 96.81 95 LYS A C 1
ATOM 779 O O . LYS A 1 95 ? -1.374 3.809 14.223 1.00 96.81 95 LYS A O 1
ATOM 784 N N . PHE A 1 96 ? -0.018 4.377 12.530 1.00 97.81 96 PHE A N 1
ATOM 785 C CA . PHE A 1 96 ? -0.656 5.663 12.267 1.00 97.81 96 PHE A CA 1
ATOM 786 C C . PHE A 1 96 ? -1.202 5.736 10.843 1.00 97.81 96 PHE A C 1
ATOM 788 O O . PHE A 1 96 ? -0.451 5.855 9.877 1.00 97.81 96 PHE A O 1
ATOM 795 N N . SER A 1 97 ? -2.530 5.786 10.724 1.00 97.44 97 SER A N 1
ATOM 796 C CA . SER A 1 97 ? -3.226 5.922 9.439 1.00 97.44 97 SER A CA 1
ATOM 797 C C . SER A 1 97 ? -2.820 7.173 8.658 1.00 97.44 97 SER A C 1
ATOM 799 O O . SER A 1 97 ? -2.764 7.154 7.431 1.00 97.44 97 SER A O 1
ATOM 801 N N . GLY A 1 98 ? -2.481 8.261 9.363 1.00 97.12 98 GLY A N 1
ATOM 802 C CA . GLY A 1 98 ? -1.928 9.477 8.763 1.00 97.12 98 GLY A CA 1
ATOM 803 C C . GLY A 1 98 ? -0.622 9.209 8.014 1.00 97.12 98 GLY A C 1
ATOM 804 O O . GLY A 1 98 ? -0.553 9.483 6.819 1.00 97.12 98 GLY A O 1
ATOM 805 N N . THR A 1 99 ? 0.363 8.612 8.690 1.00 97.69 99 THR A N 1
ATOM 806 C CA . THR A 1 99 ? 1.647 8.226 8.090 1.00 97.69 99 THR A CA 1
ATOM 807 C C . THR A 1 99 ? 1.438 7.217 6.968 1.00 97.69 99 THR A C 1
ATOM 809 O O . THR A 1 99 ? 1.927 7.438 5.872 1.00 97.69 99 THR A O 1
ATOM 812 N N . PHE A 1 100 ? 0.633 6.173 7.187 1.00 98.38 100 PHE A N 1
ATOM 813 C CA . PHE A 1 100 ? 0.294 5.195 6.149 1.00 98.38 100 PHE A CA 1
ATOM 814 C C . PHE A 1 100 ? -0.219 5.852 4.860 1.00 98.38 100 PHE A C 1
ATOM 816 O O . PHE A 1 100 ? 0.284 5.573 3.775 1.00 98.38 100 PHE A O 1
ATOM 823 N N . SER A 1 101 ? -1.191 6.760 4.981 1.00 97.75 101 SER A N 1
ATOM 824 C CA . SER A 1 101 ? -1.774 7.440 3.822 1.00 97.75 101 SER A CA 1
ATOM 825 C C . SER A 1 101 ? -0.798 8.395 3.129 1.00 97.75 101 SER A C 1
ATOM 827 O O . SER A 1 101 ? -0.657 8.333 1.911 1.00 97.75 101 SER A O 1
ATOM 829 N N . ALA A 1 102 ? -0.104 9.253 3.880 1.00 96.81 102 ALA A N 1
ATOM 830 C CA . ALA A 1 102 ? 0.776 10.267 3.308 1.00 96.81 102 ALA A CA 1
AT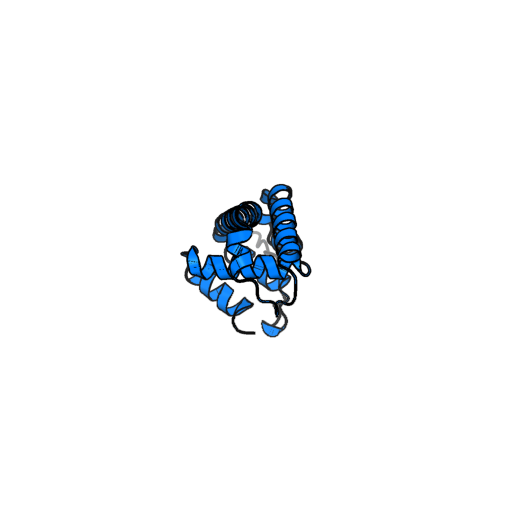OM 831 C C . ALA A 1 102 ? 2.024 9.648 2.669 1.00 96.81 102 ALA A C 1
ATOM 833 O O . ALA A 1 102 ? 2.427 10.046 1.581 1.00 96.81 102 ALA A O 1
ATOM 834 N N . GLU A 1 103 ? 2.609 8.643 3.317 1.00 97.44 103 GLU A N 1
ATOM 835 C CA . GLU A 1 103 ? 3.860 8.044 2.866 1.00 97.44 103 GLU A CA 1
ATOM 836 C C . GLU A 1 103 ? 3.654 7.117 1.667 1.00 97.44 103 GLU A C 1
ATOM 838 O O . GLU A 1 103 ? 4.501 7.092 0.779 1.00 97.44 103 GLU A O 1
ATOM 843 N N . LEU A 1 104 ? 2.546 6.367 1.595 1.00 97.94 104 LEU A N 1
ATOM 844 C CA . LEU A 1 104 ? 2.342 5.359 0.543 1.00 97.94 104 LEU A CA 1
ATOM 845 C C . LEU A 1 104 ? 1.403 5.803 -0.583 1.00 97.94 104 LEU A C 1
ATOM 847 O O . LEU A 1 104 ? 1.582 5.366 -1.717 1.00 97.94 104 LEU A O 1
ATOM 851 N N . PHE A 1 105 ? 0.425 6.667 -0.302 1.00 97.25 105 PHE A N 1
ATOM 852 C CA . PHE A 1 105 ? -0.646 7.011 -1.249 1.00 97.25 105 PHE A CA 1
ATOM 853 C C . PHE A 1 105 ? -0.524 8.422 -1.834 1.00 97.25 105 PHE A C 1
ATOM 855 O O . PHE A 1 105 ? -1.439 8.895 -2.505 1.00 97.25 105 PHE A O 1
ATOM 862 N N . TYR A 1 106 ? 0.603 9.100 -1.610 1.00 93.50 106 TYR A N 1
ATOM 863 C CA . TYR A 1 106 ? 0.866 10.399 -2.216 1.00 93.50 106 TYR A CA 1
ATOM 864 C C . TYR A 1 106 ? 1.432 10.271 -3.638 1.00 93.50 106 TYR A C 1
ATOM 866 O O . TYR A 1 106 ? 2.372 9.513 -3.896 1.00 93.50 106 TYR A O 1
ATOM 874 N N . GLY A 1 107 ? 0.878 11.060 -4.562 1.00 92.69 107 GLY A N 1
ATOM 875 C CA . GLY A 1 107 ? 1.330 11.135 -5.951 1.00 92.69 107 GLY A CA 1
ATOM 876 C C . GLY A 1 107 ? 1.185 9.816 -6.718 1.00 92.69 107 GLY A C 1
ATOM 877 O O . GLY A 1 107 ? 0.376 8.953 -6.383 1.00 92.69 107 GLY A O 1
ATOM 878 N N . ILE A 1 108 ? 1.998 9.649 -7.764 1.00 92.94 108 ILE A N 1
ATOM 879 C CA . ILE A 1 108 ? 1.937 8.476 -8.653 1.00 92.94 108 ILE A CA 1
ATOM 880 C C . ILE A 1 108 ? 2.301 7.160 -7.947 1.00 92.94 108 ILE A C 1
ATOM 882 O O . ILE A 1 108 ? 1.808 6.099 -8.323 1.00 92.94 108 ILE A O 1
ATOM 886 N N . LYS A 1 109 ? 3.096 7.232 -6.871 1.00 94.06 109 LYS A N 1
ATOM 887 C CA . LYS A 1 109 ? 3.420 6.093 -6.004 1.00 94.06 109 LYS A CA 1
ATOM 888 C C . LYS A 1 109 ? 2.157 5.441 -5.433 1.00 94.06 109 LYS A C 1
ATOM 890 O O . LYS A 1 109 ? 2.080 4.216 -5.358 1.00 94.06 109 LYS A O 1
ATOM 895 N N . GLY A 1 110 ? 1.128 6.240 -5.141 1.00 96.38 110 GLY A N 1
ATOM 896 C CA . GLY A 1 110 ? -0.161 5.733 -4.679 1.00 96.38 110 GLY A CA 1
ATOM 897 C C . GLY A 1 110 ? -0.822 4.773 -5.665 1.00 96.38 110 GLY A C 1
ATOM 898 O O . GLY A 1 110 ? -1.362 3.754 -5.244 1.00 96.38 110 GLY A O 1
ATOM 899 N N . ALA A 1 111 ? -0.697 5.008 -6.974 1.00 95.31 111 ALA A N 1
ATOM 900 C CA . ALA A 1 111 ? -1.238 4.097 -7.982 1.00 95.31 111 ALA A CA 1
ATOM 901 C C . ALA A 1 111 ? -0.568 2.711 -7.926 1.00 95.31 111 ALA A C 1
ATOM 903 O O . ALA A 1 111 ? -1.251 1.691 -8.042 1.00 95.31 111 ALA A O 1
ATOM 904 N N . PHE A 1 112 ? 0.748 2.657 -7.685 1.00 96.62 112 PHE A N 1
ATOM 905 C CA . PHE A 1 112 ? 1.475 1.400 -7.482 1.00 96.62 112 PHE A CA 1
ATOM 906 C C . PHE A 1 112 ? 0.964 0.647 -6.251 1.00 96.62 112 PHE A C 1
ATOM 908 O O . PHE A 1 112 ? 0.646 -0.545 -6.322 1.00 96.62 112 PHE A O 1
ATOM 915 N N . VAL A 1 113 ? 0.827 1.348 -5.124 1.00 98.12 113 VAL A N 1
ATOM 916 C CA . VAL A 1 113 ? 0.359 0.744 -3.870 1.00 98.12 113 VAL A CA 1
ATOM 917 C C . VAL A 1 113 ? -1.092 0.270 -3.994 1.00 98.12 113 VAL A C 1
ATOM 919 O O . VAL A 1 113 ? -1.410 -0.827 -3.536 1.00 98.12 113 VAL A O 1
ATOM 922 N N . ILE A 1 114 ? -1.961 1.019 -4.681 1.00 97.38 114 ILE A N 1
ATOM 923 C CA . ILE A 1 114 ? -3.340 0.600 -4.979 1.00 97.38 114 ILE A CA 1
ATOM 924 C C . ILE A 1 114 ? -3.350 -0.683 -5.817 1.00 97.38 114 ILE A C 1
ATOM 926 O O . ILE A 1 114 ? -4.106 -1.602 -5.511 1.00 97.38 114 ILE A O 1
ATOM 930 N N . GLN A 1 115 ? -2.491 -0.810 -6.832 1.00 95.56 115 GLN A N 1
ATOM 931 C CA . GLN A 1 115 ? -2.391 -2.059 -7.598 1.00 95.56 115 GLN A CA 1
ATOM 932 C C . GLN A 1 115 ? -1.961 -3.242 -6.717 1.00 95.56 115 GLN A C 1
ATOM 934 O O . GLN A 1 115 ? -2.529 -4.333 -6.831 1.00 95.56 115 GLN A O 1
ATOM 939 N N . CYS A 1 116 ? -1.019 -3.031 -5.793 1.00 97.38 116 CYS A N 1
ATOM 940 C CA . CYS A 1 116 ? -0.630 -4.052 -4.819 1.00 97.38 116 CYS A CA 1
ATOM 941 C C . CYS A 1 116 ? -1.798 -4.430 -3.899 1.00 97.38 116 CYS A C 1
ATOM 943 O O . CYS A 1 116 ? -2.071 -5.615 -3.713 1.00 97.38 116 CYS A O 1
ATOM 945 N N . LEU A 1 117 ? -2.530 -3.436 -3.389 1.00 97.81 117 LEU A N 1
ATOM 946 C CA . LEU A 1 117 ? -3.711 -3.603 -2.542 1.00 97.81 117 LEU A CA 1
ATOM 947 C C . LEU A 1 117 ? -4.806 -4.421 -3.244 1.00 97.81 117 LEU A C 1
ATOM 949 O O . LEU A 1 117 ? -5.332 -5.380 -2.676 1.00 97.81 117 LEU A O 1
ATOM 953 N N . LEU A 1 118 ? -5.120 -4.083 -4.497 1.00 96.81 118 LEU A N 1
ATOM 954 C CA . LEU A 1 118 ? -6.102 -4.795 -5.315 1.00 96.81 118 LEU A CA 1
ATOM 955 C C . LEU A 1 118 ? -5.672 -6.240 -5.590 1.00 96.81 118 LEU A C 1
ATOM 957 O O . LEU A 1 118 ? -6.498 -7.154 -5.524 1.00 96.81 118 LEU A O 1
ATOM 961 N N . ARG A 1 119 ? -4.384 -6.466 -5.880 1.00 95.88 119 ARG A N 1
ATOM 962 C CA . ARG A 1 119 ? -3.843 -7.815 -6.080 1.00 95.88 119 ARG A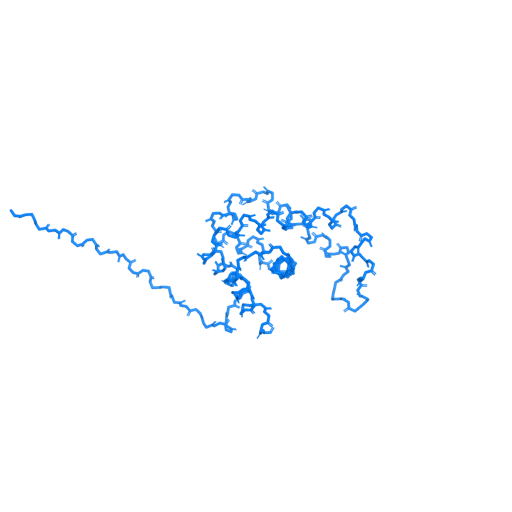 CA 1
ATOM 963 C C . ARG A 1 119 ? -3.946 -8.633 -4.795 1.00 95.88 119 ARG A C 1
ATOM 965 O O . ARG A 1 119 ? -4.524 -9.716 -4.832 1.00 95.88 119 ARG A O 1
ATOM 972 N N . TRP A 1 120 ? -3.506 -8.082 -3.665 1.00 97.06 120 TRP A N 1
ATOM 973 C CA . TRP A 1 120 ? -3.579 -8.734 -2.358 1.00 97.06 120 TRP A CA 1
ATOM 974 C C . TRP A 1 120 ? -5.008 -9.119 -1.968 1.00 97.06 120 TRP A C 1
ATOM 976 O O . TRP A 1 120 ? -5.265 -10.242 -1.528 1.00 97.06 120 TRP A O 1
ATOM 986 N N . ALA A 1 121 ? -5.967 -8.214 -2.188 1.00 96.25 121 ALA A N 1
ATOM 987 C CA . ALA A 1 121 ? -7.382 -8.468 -1.933 1.00 96.25 121 ALA A CA 1
ATOM 988 C C . ALA A 1 121 ? -7.909 -9.678 -2.718 1.00 96.25 121 ALA A C 1
ATOM 990 O O . ALA A 1 121 ? -8.733 -10.445 -2.211 1.00 96.25 121 ALA A O 1
ATOM 991 N N . ARG A 1 122 ? -7.427 -9.873 -3.950 1.00 95.06 122 ARG A N 1
ATOM 992 C CA . ARG A 1 122 ? -7.824 -10.987 -4.818 1.00 95.06 122 ARG A CA 1
ATOM 993 C C . ARG A 1 122 ? -7.132 -12.295 -4.436 1.00 95.06 122 ARG A C 1
ATOM 995 O O . ARG A 1 122 ? -7.797 -13.326 -4.447 1.00 95.06 122 ARG A O 1
ATOM 1002 N N . THR A 1 123 ? -5.850 -12.259 -4.081 1.00 95.00 123 THR A N 1
ATOM 1003 C CA . THR A 1 123 ? -5.020 -13.468 -3.955 1.00 95.00 123 THR A CA 1
ATOM 1004 C C . THR A 1 123 ? -4.880 -13.997 -2.530 1.00 95.00 123 THR A C 1
ATOM 1006 O O . THR A 1 123 ? -5.001 -15.200 -2.321 1.00 95.00 123 THR A O 1
ATOM 1009 N N . GLU A 1 124 ? -4.636 -13.132 -1.544 1.00 95.94 124 GLU A N 1
ATOM 1010 C CA . GLU A 1 124 ? -4.133 -13.557 -0.225 1.00 95.94 124 GLU A CA 1
ATOM 1011 C C . GLU A 1 124 ? -4.990 -13.082 0.951 1.00 95.94 124 GLU A C 1
ATOM 1013 O O . GLU A 1 124 ? -5.056 -13.761 1.980 1.00 95.94 124 GLU A O 1
ATOM 1018 N N . CYS A 1 125 ? -5.685 -11.948 0.822 1.00 96.06 125 CYS A N 1
ATOM 1019 C CA . CYS A 1 125 ? -6.532 -11.440 1.896 1.00 96.06 125 CYS A CA 1
ATOM 1020 C C . CYS A 1 125 ? -7.649 -12.450 2.217 1.00 96.06 125 CYS A C 1
ATOM 1022 O O . CYS A 1 125 ? -8.340 -12.946 1.323 1.00 96.06 125 CYS A O 1
ATOM 1024 N N . LYS A 1 126 ? -7.861 -12.754 3.501 1.00 96.44 126 LYS A N 1
ATOM 1025 C CA . LYS A 1 126 ? -8.938 -13.656 3.961 1.00 96.44 126 LYS A CA 1
ATOM 1026 C C . LYS A 1 126 ? -10.136 -12.896 4.530 1.00 96.44 126 LYS A C 1
ATOM 1028 O O . LYS A 1 126 ? -11.248 -13.424 4.567 1.00 96.44 126 LYS A O 1
ATOM 1033 N N . ASN A 1 127 ? -9.930 -11.650 4.947 1.00 97.62 127 ASN A N 1
ATOM 1034 C CA . ASN A 1 127 ? -10.953 -10.834 5.576 1.00 97.62 127 ASN A CA 1
ATOM 1035 C C . ASN A 1 127 ? -11.962 -10.312 4.543 1.00 97.62 127 ASN A C 1
ATOM 1037 O O . ASN A 1 127 ? -11.698 -9.376 3.789 1.00 97.62 127 ASN A O 1
ATOM 1041 N N . LYS A 1 128 ? -13.159 -10.908 4.529 1.00 97.06 128 LYS A N 1
ATOM 1042 C CA . LYS A 1 128 ? -14.231 -10.550 3.586 1.00 97.06 128 LYS A CA 1
ATOM 1043 C C . LYS A 1 128 ? -14.650 -9.080 3.692 1.00 97.06 128 LYS A C 1
ATOM 1045 O O . LYS A 1 128 ? -14.922 -8.464 2.668 1.00 97.06 128 LYS A O 1
ATOM 1050 N N . LYS A 1 129 ? -14.678 -8.508 4.902 1.00 97.62 129 LYS A N 1
ATOM 1051 C CA . LYS A 1 129 ? -15.053 -7.098 5.106 1.00 97.62 129 LYS A CA 1
ATOM 1052 C C . LYS A 1 129 ? -13.995 -6.158 4.535 1.00 97.62 129 LYS A C 1
ATOM 1054 O O . LYS A 1 129 ? -14.352 -5.181 3.889 1.00 97.62 129 LYS A O 1
ATOM 1059 N N . PHE A 1 130 ? -12.718 -6.495 4.708 1.00 96.50 130 PHE A N 1
ATOM 1060 C CA . PHE A 1 130 ? -11.622 -5.728 4.120 1.00 96.50 130 PHE A CA 1
ATOM 1061 C C . PHE A 1 130 ? -11.690 -5.726 2.588 1.00 96.50 130 PHE A C 1
ATOM 1063 O O . PHE A 1 130 ? -11.609 -4.670 1.965 1.00 96.50 130 PHE A O 1
ATOM 1070 N N . LYS A 1 131 ? -11.946 -6.889 1.969 1.00 96.38 131 LYS A N 1
ATOM 1071 C CA . LYS A 1 131 ? -12.145 -6.979 0.511 1.00 96.38 131 LYS A CA 1
ATOM 1072 C C . LYS A 1 131 ? -13.303 -6.115 0.018 1.00 96.38 131 LYS A C 1
ATOM 1074 O O . LYS A 1 131 ? -13.159 -5.438 -0.993 1.00 96.38 131 LYS A O 1
ATOM 1079 N N . LEU A 1 132 ? -14.435 -6.134 0.726 1.00 96.31 132 LEU A N 1
ATOM 1080 C CA . LEU A 1 132 ? -15.593 -5.302 0.387 1.00 96.31 132 LEU A CA 1
ATOM 1081 C C . LEU A 1 132 ? -15.268 -3.810 0.502 1.00 96.31 132 LEU A C 1
ATOM 1083 O O . LEU A 1 132 ? -15.641 -3.044 -0.379 1.00 96.31 132 LEU A O 1
ATOM 1087 N N . ALA A 1 133 ? -14.533 -3.403 1.539 1.00 96.00 133 ALA A N 1
ATOM 1088 C CA . ALA A 1 133 ? -14.097 -2.019 1.689 1.00 96.00 133 ALA A CA 1
ATOM 1089 C C . ALA A 1 133 ? -13.171 -1.585 0.540 1.00 96.00 133 ALA A C 1
ATOM 1091 O O . ALA A 1 133 ? -13.350 -0.505 -0.010 1.00 96.00 133 ALA A O 1
ATOM 1092 N N . ILE A 1 134 ? -12.232 -2.438 0.118 1.00 95.94 134 ILE A N 1
ATOM 1093 C CA . ILE A 1 134 ? -11.401 -2.165 -1.064 1.00 95.94 134 ILE A CA 1
ATOM 1094 C C . ILE A 1 134 ? -12.257 -2.016 -2.320 1.00 95.94 134 ILE A C 1
ATOM 1096 O O . ILE A 1 134 ? -12.034 -1.086 -3.091 1.00 95.94 134 ILE A O 1
ATOM 1100 N N . ALA A 1 135 ? -13.224 -2.912 -2.529 1.00 94.25 135 ALA A N 1
ATOM 1101 C CA . ALA A 1 135 ? -14.091 -2.862 -3.700 1.00 94.25 135 ALA A CA 1
ATOM 1102 C C . ALA A 1 135 ? -14.885 -1.550 -3.758 1.00 94.25 135 ALA A C 1
ATOM 1104 O O . ALA A 1 135 ? -14.833 -0.851 -4.765 1.00 94.25 135 ALA A O 1
ATOM 1105 N N . LEU A 1 136 ? -15.509 -1.170 -2.642 1.00 93.81 136 LEU A N 1
ATOM 1106 C CA . LEU A 1 136 ? -16.248 0.084 -2.517 1.00 93.81 136 LEU A CA 1
ATOM 1107 C C . LEU A 1 136 ? -15.368 1.314 -2.796 1.00 93.81 136 LEU A C 1
ATOM 1109 O O . LEU A 1 136 ? -15.809 2.266 -3.431 1.00 93.81 136 LEU A O 1
ATOM 1113 N N . LEU A 1 137 ? -14.126 1.320 -2.304 1.00 94.19 137 LEU A N 1
ATOM 1114 C CA . LEU A 1 137 ? -13.265 2.504 -2.372 1.00 94.19 137 LEU A CA 1
ATOM 1115 C C . LEU A 1 137 ? -12.500 2.630 -3.702 1.00 94.19 137 LEU A C 1
ATOM 1117 O O . LEU A 1 137 ? -12.196 3.753 -4.116 1.00 94.19 137 LEU A O 1
ATOM 1121 N N . TYR A 1 138 ? -12.183 1.514 -4.369 1.00 92.38 138 TYR A N 1
ATOM 1122 C CA . TYR A 1 138 ? -11.246 1.490 -5.504 1.00 92.38 138 TYR A CA 1
ATOM 1123 C C . TYR A 1 138 ? -11.710 0.718 -6.750 1.00 92.38 138 TYR A C 1
ATOM 1125 O O . TYR A 1 138 ? -11.006 0.778 -7.753 1.00 92.38 138 TYR A O 1
ATOM 1133 N N . LEU A 1 139 ? -12.826 -0.025 -6.723 1.00 83.75 139 LEU A N 1
ATOM 1134 C CA . LEU A 1 139 ? -13.306 -0.779 -7.899 1.00 83.75 139 LEU A CA 1
ATOM 1135 C C . LEU A 1 139 ? -14.548 -0.177 -8.576 1.00 83.75 139 LEU A C 1
ATOM 1137 O O . LEU A 1 139 ? -14.813 -0.543 -9.717 1.00 83.75 139 LEU A O 1
ATOM 1141 N N . GLU A 1 140 ? -15.284 0.723 -7.917 1.00 57.84 140 GLU A N 1
ATOM 1142 C CA . GLU A 1 140 ? -16.545 1.294 -8.437 1.00 57.84 140 GLU A CA 1
ATOM 1143 C C . GLU A 1 140 ? -16.466 2.768 -8.885 1.00 57.84 140 GLU A C 1
ATOM 1145 O O . GLU A 1 140 ? -17.497 3.429 -8.974 1.00 57.84 140 GLU A O 1
ATOM 1150 N N . ASN A 1 141 ? -15.280 3.300 -9.202 1.00 45.00 141 ASN A N 1
ATOM 1151 C CA . ASN A 1 141 ? -15.158 4.628 -9.827 1.00 45.00 141 ASN A CA 1
ATOM 1152 C C . ASN A 1 141 ? -14.262 4.592 -11.059 1.00 45.00 141 ASN A C 1
ATOM 1154 O O . ASN A 1 141 ? -13.134 4.064 -10.926 1.00 45.00 141 ASN A O 1
#

Foldseek 3Di:
DDDDDPPPDPPPPDPDDDLVPAALLNLQLVLCVVCLVVQVVLLVQLLVVLVCCVPVVVVVQVPDDPPDPDDSVVLNVLSVQSNVLCVVCVVVLSPHSNSVSCSQCPDPSNVSSLVSLLVCLPPPDPDPVSNVSNCSNPVPD

pLDDT: mean 89.71, std 15.14, range [37.16, 98.56]

Mean predicted aligned error: 6.68 Å

Organism: NCBI:txid332977